Protein AF-A0A936SQK7-F1 (afdb_monomer_lite)

Foldseek 3Di:
DPDPPDDDDPLRVLQVVLVVQLPVSLVPLPPQDQALSSLLSVLSSCLLVLVLVSSLVSLVNSQVRLVVPDPVCSVVSNVSSVVSNVCSVDPVSSVVSVVVSVVVVVVVVVVVVVVPPDDDD

Sequence (121 aa):
MQSDNIPLSTFEKGRRLVDADPATYIAKVGAAPTDCEGLYLLGRAYLLSGDFMKGREALVQARTLIATADPVNRATVSTEIMLALAVTNDPEAQRNLKKEIETI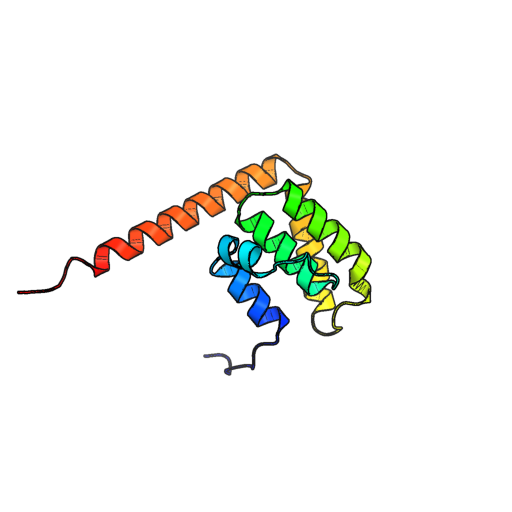KAANSTANTNVSSNRPK

Structure (mmCIF, N/CA/C/O backbone):
data_AF-A0A936SQK7-F1
#
_entry.id   AF-A0A936SQK7-F1
#
loop_
_atom_site.group_PDB
_atom_site.id
_atom_site.type_symbol
_atom_site.label_atom_id
_atom_site.label_alt_id
_atom_site.label_comp_id
_atom_site.label_asym_id
_atom_site.label_entity_id
_atom_site.label_seq_id
_atom_site.pdbx_PDB_ins_code
_atom_site.Cartn_x
_atom_site.Cartn_y
_atom_site.Cartn_z
_atom_site.occupancy
_atom_site.B_iso_or_equiv
_atom_site.auth_seq_id
_atom_site.auth_comp_id
_atom_site.auth_asym_id
_atom_site.auth_atom_id
_atom_site.pdbx_PDB_model_num
ATOM 1 N N . MET A 1 1 ? -2.209 -30.356 7.775 1.00 39.50 1 MET A N 1
ATOM 2 C CA . MET A 1 1 ? -0.948 -30.217 7.020 1.00 39.50 1 MET A CA 1
ATOM 3 C C . MET A 1 1 ? -0.337 -28.882 7.393 1.00 39.50 1 MET A C 1
ATOM 5 O O . MET A 1 1 ? -0.981 -27.867 7.170 1.00 39.50 1 MET A O 1
ATOM 9 N N . GLN A 1 2 ? 0.840 -28.878 8.015 1.00 49.62 2 GLN A N 1
ATOM 10 C CA . GLN A 1 2 ? 1.689 -27.687 7.994 1.00 49.62 2 GLN A CA 1
ATOM 11 C C . GLN A 1 2 ? 2.292 -27.630 6.593 1.00 49.62 2 GLN A C 1
ATOM 13 O O . GLN A 1 2 ? 2.822 -28.634 6.124 1.00 49.62 2 GLN A O 1
ATOM 18 N N . SER A 1 3 ? 2.135 -26.506 5.901 1.00 60.56 3 SER A N 1
ATOM 19 C CA . SER A 1 3 ? 2.897 -26.257 4.682 1.00 60.56 3 SER A CA 1
ATOM 20 C C . SER A 1 3 ? 4.384 -26.249 5.028 1.00 60.56 3 SER A C 1
ATOM 22 O O . SER A 1 3 ? 4.753 -25.742 6.092 1.00 60.56 3 SER A O 1
ATOM 24 N N . ASP A 1 4 ? 5.220 -26.775 4.135 1.00 57.41 4 ASP A N 1
ATOM 25 C CA . ASP A 1 4 ? 6.672 -26.705 4.280 1.00 57.41 4 ASP A CA 1
ATOM 26 C C . ASP A 1 4 ? 7.130 -25.261 4.527 1.00 57.41 4 ASP A C 1
ATOM 28 O O . ASP A 1 4 ? 6.480 -24.295 4.111 1.00 57.41 4 ASP A O 1
ATOM 32 N N . ASN A 1 5 ? 8.250 -25.103 5.234 1.00 61.47 5 ASN A N 1
ATOM 33 C CA . ASN A 1 5 ? 8.821 -23.795 5.537 1.00 61.47 5 ASN A CA 1
ATOM 34 C C . ASN A 1 5 ? 9.452 -23.203 4.263 1.00 61.47 5 ASN A C 1
ATOM 36 O O . ASN A 1 5 ? 10.661 -23.288 4.051 1.00 61.47 5 ASN A O 1
ATOM 40 N N . ILE A 1 6 ? 8.609 -22.673 3.374 1.00 62.28 6 ILE A N 1
ATOM 41 C CA . ILE A 1 6 ? 9.014 -22.086 2.096 1.00 62.28 6 ILE A CA 1
ATOM 42 C C . ILE A 1 6 ? 9.853 -20.829 2.384 1.00 62.28 6 ILE A C 1
ATOM 44 O O . ILE A 1 6 ? 9.388 -19.939 3.107 1.00 62.28 6 ILE A O 1
ATOM 48 N N . PRO A 1 7 ? 11.076 -20.714 1.829 1.00 67.06 7 PRO A N 1
ATOM 49 C CA . PRO A 1 7 ? 11.882 -19.508 1.961 1.00 67.06 7 PRO A CA 1
ATOM 50 C C . PRO A 1 7 ? 11.114 -18.269 1.485 1.00 67.06 7 PRO A C 1
ATOM 52 O O . PRO A 1 7 ? 10.623 -18.222 0.359 1.00 67.06 7 PRO A O 1
ATOM 55 N N . LEU A 1 8 ? 11.022 -17.246 2.339 1.00 75.81 8 LEU A N 1
ATOM 56 C CA . LEU A 1 8 ? 10.342 -16.000 1.985 1.00 75.81 8 LEU A CA 1
ATOM 57 C C . LEU A 1 8 ? 11.185 -15.188 0.998 1.00 75.81 8 LEU A C 1
ATOM 59 O O . LEU A 1 8 ? 12.349 -14.877 1.284 1.00 75.81 8 LEU A O 1
ATOM 63 N N . SER A 1 9 ? 10.571 -14.781 -0.114 1.00 85.81 9 SER A N 1
ATOM 64 C CA . SER A 1 9 ? 11.151 -13.797 -1.029 1.00 85.81 9 SER A CA 1
ATOM 65 C C . SER A 1 9 ? 11.340 -12.447 -0.323 1.00 85.81 9 SER A C 1
ATOM 67 O O . SER A 1 9 ? 10.717 -12.163 0.705 1.00 85.81 9 SER A O 1
ATOM 69 N N . THR A 1 10 ? 12.204 -11.585 -0.865 1.00 88.06 10 THR A N 1
ATOM 70 C CA . THR A 1 10 ? 12.388 -10.218 -0.344 1.00 88.06 10 THR A CA 1
ATOM 71 C C . THR A 1 10 ? 11.071 -9.443 -0.333 1.00 88.06 10 THR A C 1
ATOM 73 O O . THR A 1 10 ? 10.774 -8.756 0.644 1.00 88.06 10 THR A O 1
ATOM 76 N N . PHE A 1 11 ? 10.250 -9.624 -1.369 1.00 91.00 11 PHE A N 1
ATOM 77 C CA . PHE A 1 11 ? 8.916 -9.041 -1.463 1.00 91.00 11 PHE A CA 1
ATOM 78 C C . PHE A 1 11 ? 8.005 -9.483 -0.308 1.00 91.00 11 PHE A C 1
ATOM 80 O O . PHE A 1 11 ? 7.435 -8.641 0.385 1.00 91.00 11 PHE A O 1
ATOM 87 N N . GLU A 1 12 ? 7.929 -10.787 -0.030 1.00 92.12 12 GLU A N 1
ATOM 88 C CA . GLU A 1 12 ? 7.093 -11.317 1.055 1.00 92.12 12 GLU A CA 1
ATOM 89 C C . GLU A 1 12 ? 7.592 -10.900 2.443 1.00 92.12 12 GLU A C 1
ATOM 91 O O . GLU A 1 12 ? 6.797 -10.599 3.337 1.00 92.12 12 GLU A O 1
ATOM 96 N N . LYS A 1 13 ? 8.913 -10.799 2.632 1.00 92.44 13 LYS A N 1
ATOM 97 C CA . LYS A 1 13 ? 9.479 -10.196 3.849 1.00 92.44 13 LYS A CA 1
ATOM 98 C C . LYS A 1 13 ? 9.036 -8.739 3.987 1.00 92.44 13 LYS A C 1
ATOM 100 O O . LYS A 1 13 ? 8.612 -8.341 5.068 1.00 92.44 13 LYS A O 1
ATOM 105 N N . GLY A 1 14 ? 9.083 -7.971 2.899 1.00 93.19 14 GLY A N 1
ATOM 106 C CA . GLY A 1 14 ? 8.599 -6.593 2.848 1.00 93.19 14 GLY A CA 1
ATOM 107 C C . GLY A 1 14 ? 7.124 -6.472 3.233 1.00 93.19 14 GLY A C 1
ATOM 108 O O . GLY A 1 14 ? 6.794 -5.676 4.110 1.00 93.19 14 GLY A O 1
ATOM 109 N N . ARG A 1 15 ? 6.247 -7.315 2.667 1.00 94.81 15 ARG A N 1
ATOM 110 C CA . ARG A 1 15 ? 4.816 -7.353 3.025 1.00 94.81 15 ARG A CA 1
ATOM 111 C C . ARG A 1 15 ? 4.611 -7.572 4.520 1.00 94.81 15 ARG A C 1
ATOM 113 O O . ARG A 1 15 ? 3.876 -6.813 5.144 1.00 94.81 15 ARG A O 1
ATOM 120 N N . ARG A 1 16 ? 5.315 -8.545 5.108 1.00 93.94 16 ARG A N 1
ATOM 121 C CA . ARG A 1 16 ? 5.221 -8.839 6.547 1.00 93.94 16 ARG A CA 1
ATOM 122 C C . ARG A 1 16 ? 5.715 -7.695 7.426 1.00 93.94 16 ARG A C 1
ATOM 124 O O . ARG A 1 16 ? 5.143 -7.474 8.486 1.00 93.94 16 ARG A O 1
ATOM 131 N N . LEU A 1 17 ? 6.750 -6.965 7.005 1.00 94.56 17 LEU A N 1
ATOM 132 C CA . LEU A 1 17 ? 7.211 -5.774 7.726 1.00 94.56 17 LEU A CA 1
ATOM 133 C C . LEU A 1 17 ? 6.152 -4.666 7.704 1.00 94.56 17 LEU A C 1
ATOM 135 O O . LEU A 1 17 ? 5.893 -4.061 8.740 1.00 94.56 17 LEU A O 1
ATOM 139 N N . VAL A 1 18 ? 5.515 -4.446 6.549 1.00 96.12 18 VAL A N 1
ATOM 140 C CA . VAL A 1 18 ? 4.398 -3.501 6.408 1.00 96.12 18 VAL A CA 1
ATOM 141 C C . VAL A 1 18 ? 3.201 -3.919 7.267 1.00 96.12 18 VAL A C 1
ATOM 143 O O . VAL A 1 18 ? 2.600 -3.070 7.913 1.00 96.12 18 VAL A O 1
ATOM 146 N N . ASP A 1 19 ? 2.858 -5.209 7.285 1.00 93.19 19 ASP A N 1
ATOM 147 C CA . ASP A 1 19 ? 1.756 -5.746 8.096 1.00 93.19 19 ASP A CA 1
ATOM 148 C C . ASP A 1 19 ? 1.995 -5.622 9.596 1.00 93.19 19 ASP A C 1
ATOM 150 O O . ASP A 1 19 ? 1.074 -5.312 10.348 1.00 93.19 19 ASP A O 1
ATOM 154 N N . ALA A 1 20 ? 3.227 -5.888 10.029 1.00 93.31 20 ALA A N 1
ATOM 155 C CA . ALA A 1 20 ? 3.583 -5.859 11.437 1.00 93.31 20 ALA A CA 1
ATOM 156 C C . ALA A 1 20 ? 3.566 -4.433 11.997 1.00 93.31 20 ALA A C 1
ATOM 158 O O . ALA A 1 20 ? 3.032 -4.208 13.081 1.00 93.31 20 ALA A O 1
ATOM 159 N N . ASP A 1 21 ? 4.159 -3.481 11.272 1.00 94.12 21 ASP A N 1
ATOM 160 C CA . ASP A 1 21 ? 4.197 -2.081 11.685 1.00 94.12 21 ASP A CA 1
ATOM 161 C C . ASP A 1 21 ? 4.351 -1.147 10.469 1.00 94.12 21 ASP A C 1
ATOM 163 O O . ASP A 1 21 ? 5.473 -0.813 10.060 1.00 94.12 21 ASP A O 1
ATOM 167 N N . PRO A 1 22 ? 3.230 -0.690 9.883 1.00 95.25 22 PRO A N 1
ATOM 168 C CA . PRO A 1 22 ? 3.272 0.155 8.698 1.00 95.25 22 PRO A CA 1
ATOM 169 C C . PRO A 1 22 ? 3.891 1.530 8.987 1.00 95.25 22 PRO A C 1
ATOM 171 O O . PRO A 1 22 ? 4.556 2.089 8.116 1.00 95.25 22 PRO A O 1
ATOM 174 N N . ALA A 1 23 ? 3.739 2.063 10.205 1.00 94.12 23 ALA A N 1
ATOM 175 C CA . ALA A 1 23 ? 4.298 3.360 10.581 1.00 94.12 23 ALA A CA 1
ATOM 176 C C . ALA A 1 23 ? 5.829 3.293 10.674 1.00 94.12 23 ALA A C 1
ATOM 178 O O . ALA A 1 23 ? 6.530 4.139 10.112 1.00 94.12 23 ALA A O 1
ATOM 179 N N . THR A 1 24 ? 6.356 2.244 11.310 1.00 94.94 24 THR A N 1
ATOM 180 C CA . THR A 1 24 ? 7.801 1.996 11.348 1.00 94.94 24 THR A CA 1
ATOM 181 C C . THR A 1 24 ? 8.355 1.699 9.958 1.00 94.94 24 THR A C 1
ATOM 183 O O . THR A 1 24 ? 9.460 2.143 9.643 1.00 94.94 24 THR A O 1
ATOM 186 N N . TYR A 1 25 ? 7.614 0.986 9.103 1.00 95.81 25 TYR A N 1
ATOM 187 C CA . TYR A 1 25 ? 8.032 0.757 7.718 1.00 95.81 25 TYR A CA 1
ATOM 188 C C . TYR A 1 25 ? 8.196 2.077 6.952 1.00 95.81 25 TYR A C 1
ATOM 190 O O . TYR A 1 25 ? 9.255 2.310 6.368 1.00 95.81 25 TYR A O 1
ATOM 198 N N . ILE A 1 26 ? 7.201 2.973 7.023 1.00 95.44 26 ILE A N 1
ATOM 199 C CA . ILE A 1 26 ? 7.257 4.309 6.404 1.00 95.44 26 ILE A CA 1
ATOM 200 C C . ILE A 1 26 ? 8.476 5.091 6.909 1.00 95.44 26 ILE A C 1
ATOM 202 O O . ILE A 1 26 ? 9.204 5.675 6.110 1.00 95.44 26 ILE A O 1
ATOM 206 N N . ALA A 1 27 ? 8.732 5.076 8.220 1.00 93.69 27 ALA A N 1
ATOM 207 C CA . ALA A 1 27 ? 9.865 5.788 8.809 1.00 93.69 27 ALA A CA 1
ATOM 208 C C . ALA A 1 27 ? 11.232 5.228 8.366 1.00 93.69 27 ALA A C 1
ATOM 210 O O . ALA A 1 27 ? 12.202 5.978 8.272 1.00 93.69 27 ALA A O 1
ATOM 211 N N . LYS A 1 28 ? 11.321 3.918 8.098 1.00 91.94 28 LYS A N 1
ATOM 212 C CA . LYS A 1 28 ? 12.571 3.232 7.726 1.00 91.94 28 LYS A CA 1
ATOM 213 C C . LYS A 1 28 ? 12.879 3.245 6.237 1.00 91.94 28 LYS A C 1
ATOM 215 O O . LYS A 1 28 ? 14.049 3.142 5.884 1.00 91.94 28 LYS A O 1
ATOM 220 N N . VAL A 1 29 ? 11.8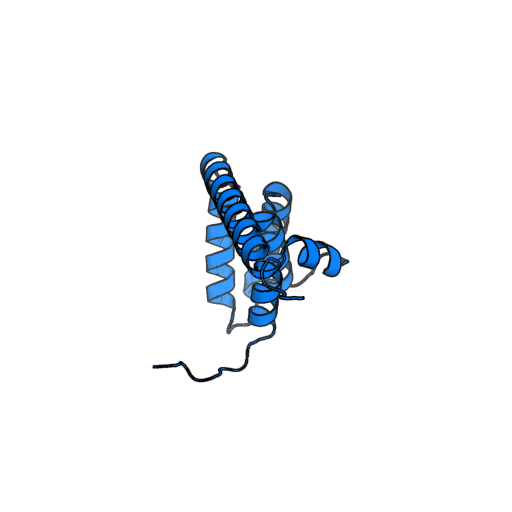62 3.343 5.382 1.00 87.38 29 VAL A N 1
ATOM 221 C CA . VAL A 1 29 ? 12.038 3.387 3.922 1.00 87.38 29 VAL A CA 1
ATOM 222 C C . VAL A 1 29 ? 12.974 4.528 3.502 1.00 87.38 29 VAL A C 1
ATOM 224 O O . VAL A 1 29 ? 13.745 4.366 2.561 1.00 87.38 29 VAL A O 1
ATOM 227 N N . GLY A 1 30 ? 12.989 5.641 4.244 1.00 80.38 30 GLY A N 1
ATOM 228 C CA . GLY A 1 30 ? 13.869 6.771 3.958 1.00 80.38 30 GLY A CA 1
ATOM 229 C C . GLY A 1 30 ? 13.433 7.497 2.686 1.00 80.38 30 GLY A C 1
ATOM 230 O O . GLY A 1 30 ? 12.329 8.039 2.637 1.00 80.38 30 GLY A O 1
ATOM 231 N N . ALA A 1 31 ? 14.297 7.528 1.665 1.00 82.00 31 ALA A N 1
ATOM 232 C CA . ALA A 1 31 ? 13.920 8.039 0.348 1.00 82.00 31 ALA A CA 1
ATOM 233 C C . ALA A 1 31 ? 12.847 7.138 -0.284 1.00 82.00 31 ALA A C 1
ATOM 235 O O . ALA A 1 31 ? 12.878 5.920 -0.116 1.00 82.00 31 ALA A O 1
ATOM 236 N N . ALA A 1 32 ? 11.901 7.737 -1.014 1.00 81.94 32 ALA A N 1
ATOM 237 C CA . ALA A 1 32 ? 10.840 6.975 -1.665 1.00 81.94 32 ALA A CA 1
ATOM 238 C C . ALA A 1 32 ? 11.447 5.893 -2.586 1.00 81.94 32 ALA A C 1
ATOM 240 O O . ALA A 1 32 ? 12.355 6.215 -3.361 1.00 81.94 32 ALA A O 1
ATOM 241 N N . PRO A 1 33 ? 10.972 4.633 -2.518 1.00 91.12 33 PRO A N 1
ATOM 242 C CA . PRO A 1 33 ? 11.435 3.579 -3.407 1.00 91.12 33 PRO A CA 1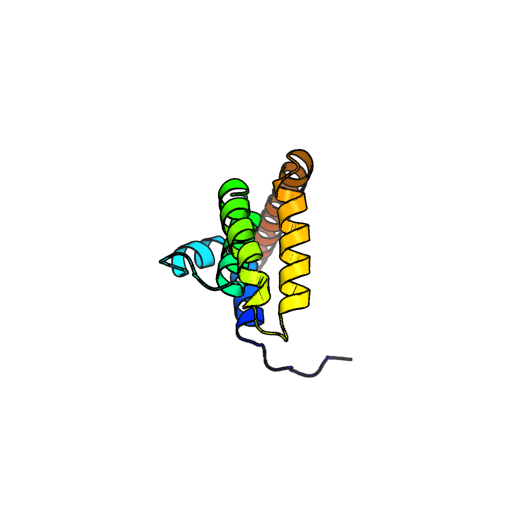
ATOM 243 C C . PRO A 1 33 ? 11.179 3.955 -4.864 1.00 91.12 33 PRO A C 1
ATOM 245 O O . PRO A 1 33 ? 10.238 4.686 -5.170 1.00 91.12 33 PRO A O 1
ATOM 248 N N . THR A 1 34 ? 12.011 3.444 -5.764 1.00 92.88 34 THR A N 1
ATOM 249 C CA . THR A 1 34 ? 11.917 3.734 -7.203 1.00 92.88 34 THR A CA 1
ATOM 250 C C . THR A 1 34 ? 11.523 2.514 -8.030 1.00 92.88 34 THR A C 1
ATOM 252 O O . THR A 1 34 ? 11.270 2.652 -9.224 1.00 92.88 34 THR A O 1
ATOM 255 N N . ASP A 1 35 ? 11.448 1.334 -7.414 1.00 95.44 35 ASP A N 1
ATOM 256 C CA . ASP A 1 35 ? 10.969 0.093 -8.017 1.00 95.44 35 ASP A CA 1
ATOM 257 C C . ASP A 1 35 ? 9.485 -0.178 -7.702 1.00 95.44 35 ASP A C 1
ATOM 259 O O . ASP A 1 35 ? 8.902 0.386 -6.770 1.00 95.44 35 ASP A O 1
ATOM 263 N N . CYS A 1 36 ? 8.858 -1.044 -8.507 1.00 97.19 36 CYS A N 1
ATOM 264 C CA . CYS A 1 36 ? 7.425 -1.333 -8.432 1.00 97.19 36 CYS A CA 1
ATOM 265 C C . CYS A 1 36 ? 7.021 -1.925 -7.074 1.00 97.19 36 CYS A C 1
ATOM 267 O O . CYS A 1 36 ? 6.086 -1.430 -6.439 1.00 97.19 36 CYS A O 1
ATOM 269 N N . GLU A 1 37 ? 7.722 -2.965 -6.617 1.00 96.81 37 GLU A N 1
ATOM 270 C CA . GLU A 1 37 ? 7.450 -3.631 -5.348 1.00 96.81 37 GLU A CA 1
ATOM 271 C C . GLU A 1 37 ? 7.616 -2.683 -4.160 1.00 96.81 37 GLU A C 1
ATOM 273 O O . GLU A 1 37 ? 6.744 -2.638 -3.291 1.00 96.81 37 GLU A O 1
ATOM 278 N N . GLY A 1 38 ? 8.694 -1.900 -4.129 1.00 96.62 38 GLY A N 1
ATOM 279 C CA . GLY A 1 38 ? 8.947 -0.911 -3.088 1.00 96.62 38 GLY A CA 1
ATOM 280 C C . GLY A 1 38 ? 7.855 0.157 -3.017 1.00 96.62 38 GLY A C 1
ATOM 281 O O . GLY A 1 38 ? 7.329 0.431 -1.935 1.00 96.62 38 GLY A O 1
ATOM 282 N N . LEU A 1 39 ? 7.451 0.721 -4.159 1.00 97.81 39 LEU A N 1
ATOM 283 C CA . LEU A 1 39 ? 6.361 1.703 -4.223 1.00 97.81 39 LEU A CA 1
ATOM 284 C C . LEU A 1 39 ? 5.018 1.100 -3.801 1.00 97.81 39 LEU A C 1
ATOM 286 O O . LEU A 1 39 ? 4.249 1.745 -3.087 1.00 97.81 39 LEU A O 1
ATOM 290 N N . TYR A 1 40 ? 4.746 -0.150 -4.183 1.00 98.12 40 TYR A N 1
ATOM 291 C CA . TYR A 1 40 ? 3.566 -0.873 -3.715 1.00 98.12 40 TYR A CA 1
ATOM 292 C C . TYR A 1 40 ? 3.584 -1.060 -2.191 1.00 98.12 40 TYR A C 1
ATOM 294 O O . TYR A 1 40 ? 2.584 -0.774 -1.529 1.00 98.12 40 TYR A O 1
ATOM 302 N N . LEU A 1 41 ? 4.708 -1.499 -1.616 1.00 97.94 41 LEU A N 1
ATOM 303 C CA . LEU A 1 41 ? 4.841 -1.700 -0.172 1.00 97.94 41 LEU A CA 1
ATOM 304 C C . LEU A 1 41 ? 4.682 -0.383 0.598 1.00 97.94 41 LEU A C 1
ATOM 306 O O . LEU A 1 41 ? 3.983 -0.355 1.612 1.00 97.94 41 LEU A O 1
ATOM 310 N N . LEU A 1 42 ? 5.249 0.714 0.088 1.00 97.88 42 LEU A N 1
ATOM 311 C CA . LEU A 1 42 ? 5.056 2.051 0.649 1.00 97.88 42 LEU A CA 1
ATOM 312 C C . LEU A 1 42 ? 3.583 2.484 0.577 1.00 97.88 42 LEU A C 1
ATOM 314 O O . LEU A 1 42 ? 3.020 2.933 1.577 1.00 97.88 42 LEU A O 1
ATOM 318 N N . GLY A 1 43 ? 2.932 2.299 -0.574 1.00 97.69 43 GLY A N 1
ATOM 319 C CA . GLY A 1 43 ? 1.513 2.609 -0.751 1.00 97.69 43 GLY A CA 1
ATOM 320 C C . GLY A 1 43 ? 0.613 1.821 0.200 1.00 97.69 43 GLY A C 1
ATOM 321 O O . GLY A 1 43 ? -0.275 2.385 0.842 1.00 97.69 43 GLY A O 1
ATOM 322 N N . ARG A 1 44 ? 0.894 0.528 0.372 1.00 97.69 44 ARG A N 1
ATOM 323 C CA . ARG A 1 44 ? 0.207 -0.337 1.334 1.00 97.69 44 ARG A CA 1
ATOM 324 C C . ARG A 1 44 ? 0.434 0.105 2.780 1.00 97.69 44 ARG A C 1
ATOM 326 O O . ARG A 1 44 ? -0.514 0.115 3.561 1.00 97.69 44 ARG A O 1
ATOM 333 N N . ALA A 1 45 ? 1.651 0.509 3.137 1.00 97.69 45 ALA A N 1
ATOM 334 C CA . ALA A 1 45 ? 1.941 1.019 4.473 1.00 97.69 45 ALA A CA 1
ATOM 335 C C . ALA A 1 45 ? 1.147 2.298 4.776 1.00 97.69 45 ALA A C 1
ATOM 337 O O . ALA A 1 45 ? 0.564 2.425 5.856 1.00 97.69 45 ALA A O 1
ATOM 338 N N . TYR A 1 46 ? 1.039 3.215 3.811 1.00 97.62 46 TYR A N 1
ATOM 339 C CA . TYR A 1 46 ? 0.189 4.396 3.952 1.00 97.62 46 TYR A CA 1
ATOM 340 C C . TYR A 1 46 ? -1.294 4.037 4.098 1.00 97.62 46 TYR A C 1
ATOM 342 O O . TYR A 1 46 ? -1.950 4.572 4.993 1.00 97.62 46 TYR A O 1
ATOM 350 N N . LEU A 1 47 ? -1.805 3.077 3.315 1.00 96.69 47 LEU A N 1
ATOM 351 C CA . LEU A 1 47 ? -3.181 2.580 3.451 1.00 96.69 47 LEU A CA 1
ATOM 352 C C . LEU A 1 47 ? -3.477 2.036 4.851 1.00 96.69 47 LEU A C 1
ATOM 354 O O . LEU A 1 47 ? -4.460 2.437 5.470 1.00 96.69 47 LEU A O 1
ATOM 358 N N . LEU A 1 48 ? -2.607 1.171 5.376 1.00 95.75 48 LEU A N 1
ATOM 359 C CA . LEU A 1 48 ? -2.757 0.584 6.715 1.00 95.75 48 LEU A CA 1
ATOM 360 C C . LEU A 1 48 ? -2.532 1.602 7.850 1.00 95.75 48 LEU A C 1
ATOM 362 O O . LEU A 1 48 ? -2.911 1.372 9.004 1.00 95.75 48 LEU A O 1
ATOM 366 N N . SER A 1 49 ? -1.937 2.749 7.527 1.00 94.19 49 SER A N 1
ATOM 367 C CA . SER A 1 49 ? -1.797 3.891 8.433 1.00 94.19 49 SER A CA 1
ATOM 368 C C . SER A 1 49 ? -2.960 4.886 8.323 1.00 94.19 49 SER A C 1
ATOM 370 O O . SER A 1 49 ? -3.062 5.7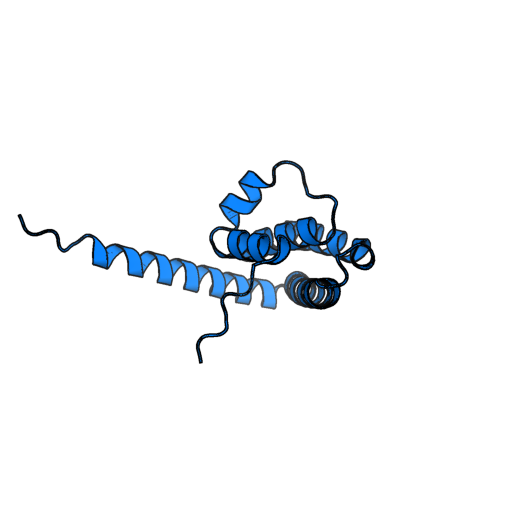84 9.154 1.00 94.19 49 SER A O 1
ATOM 372 N N . GLY A 1 50 ? -3.852 4.720 7.339 1.00 94.69 50 GLY A N 1
ATOM 373 C CA . GLY A 1 50 ? -4.981 5.615 7.072 1.00 94.69 50 GLY A CA 1
ATOM 374 C C . GLY A 1 50 ? -4.630 6.876 6.270 1.00 94.69 50 GLY A C 1
ATOM 375 O O . GLY A 1 50 ? -5.492 7.737 6.096 1.00 94.69 50 GLY A O 1
ATOM 376 N N . ASP A 1 51 ? -3.400 7.000 5.762 1.00 96.31 51 ASP A N 1
ATOM 377 C CA . ASP A 1 51 ? -2.985 8.092 4.869 1.00 96.31 51 ASP A CA 1
ATOM 378 C C . ASP A 1 51 ? -3.318 7.715 3.413 1.00 96.31 51 ASP A C 1
ATOM 380 O O . ASP A 1 51 ? -2.457 7.379 2.598 1.00 96.31 51 ASP A O 1
ATOM 384 N N . PHE A 1 52 ? -4.615 7.701 3.090 1.00 97.31 52 PHE A N 1
ATOM 385 C CA . PHE A 1 52 ? -5.115 7.241 1.787 1.00 97.31 52 PHE A CA 1
ATOM 386 C C . PHE A 1 52 ? -4.595 8.073 0.609 1.00 97.31 52 PHE A C 1
ATOM 388 O O . PHE A 1 52 ? -4.442 7.543 -0.491 1.00 97.31 52 PHE A O 1
ATOM 395 N N . MET A 1 53 ? -4.298 9.357 0.834 1.00 97.00 53 MET A N 1
ATOM 396 C CA . MET A 1 53 ? -3.788 10.260 -0.197 1.00 97.00 53 MET A CA 1
ATOM 397 C C . MET A 1 53 ? -2.373 9.862 -0.623 1.00 97.00 53 MET A C 1
ATOM 399 O O . MET A 1 53 ? -2.160 9.563 -1.798 1.00 97.00 53 MET A O 1
ATOM 403 N N . LYS A 1 54 ? -1.432 9.755 0.326 1.00 97.00 54 LYS A N 1
ATOM 404 C CA . LYS A 1 54 ? -0.068 9.297 0.011 1.00 97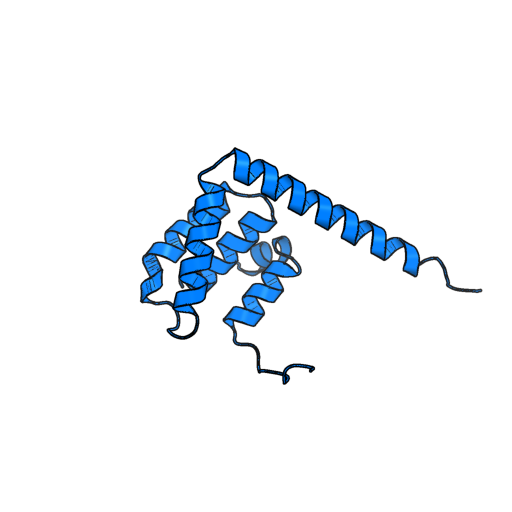.00 54 LYS A CA 1
ATOM 405 C C . LYS A 1 54 ? -0.041 7.847 -0.452 1.00 97.00 54 LYS A C 1
ATOM 407 O O . LYS A 1 54 ? 0.733 7.494 -1.340 1.00 97.00 54 LYS A O 1
ATOM 412 N N . GLY A 1 55 ? -0.926 7.013 0.100 1.00 97.69 55 GLY A N 1
ATOM 413 C CA . GLY A 1 55 ? -1.122 5.644 -0.369 1.00 97.69 55 GLY A CA 1
ATOM 414 C C . GLY A 1 55 ? -1.450 5.608 -1.857 1.00 97.69 55 GLY A C 1
ATOM 415 O O . GLY A 1 55 ? -0.771 4.928 -2.624 1.00 97.69 55 GLY A O 1
ATOM 416 N N . ARG A 1 56 ? -2.432 6.405 -2.291 1.00 98.31 56 ARG A N 1
ATOM 417 C CA . ARG A 1 56 ? -2.816 6.519 -3.702 1.00 98.31 56 ARG A CA 1
ATOM 418 C C . ARG A 1 56 ? -1.667 7.004 -4.580 1.00 98.31 56 ARG A C 1
ATOM 420 O O . ARG A 1 56 ? -1.458 6.434 -5.646 1.00 98.31 56 ARG A O 1
ATOM 427 N N . GLU A 1 57 ? -0.934 8.030 -4.157 1.00 97.81 57 GLU A N 1
ATOM 428 C CA . GLU A 1 57 ? 0.210 8.559 -4.912 1.00 97.81 57 GLU A CA 1
ATOM 429 C C . GLU A 1 57 ? 1.262 7.477 -5.183 1.00 97.81 57 GLU A C 1
ATOM 431 O O . GLU A 1 57 ? 1.641 7.263 -6.337 1.00 97.81 57 GLU A O 1
ATOM 436 N N . ALA A 1 58 ? 1.674 6.742 -4.147 1.00 97.94 58 ALA A N 1
ATOM 437 C CA . ALA A 1 58 ? 2.645 5.659 -4.277 1.00 97.94 58 ALA A CA 1
ATOM 438 C C . ALA A 1 58 ? 2.114 4.504 -5.145 1.00 97.94 58 ALA A C 1
ATOM 440 O O . ALA A 1 58 ? 2.833 3.992 -5.999 1.00 97.94 58 ALA A O 1
ATOM 441 N N . LEU A 1 59 ? 0.838 4.128 -4.998 1.00 98.44 59 LEU A N 1
ATOM 442 C CA . LEU A 1 59 ? 0.213 3.059 -5.790 1.00 98.44 59 LEU A CA 1
ATOM 443 C C . LEU A 1 59 ? 0.077 3.419 -7.273 1.00 98.44 59 LEU A C 1
ATOM 445 O O . LEU A 1 59 ? 0.241 2.556 -8.135 1.00 98.44 59 LEU A O 1
ATOM 449 N N . VAL A 1 60 ? -0.207 4.685 -7.591 1.00 98.44 60 VAL A N 1
ATOM 450 C CA . VAL A 1 60 ? -0.235 5.164 -8.979 1.00 98.44 60 VAL A CA 1
ATOM 451 C C . VAL A 1 60 ? 1.153 5.046 -9.605 1.00 98.44 60 VAL A C 1
ATOM 453 O O . VAL A 1 60 ? 1.251 4.558 -10.729 1.00 98.44 60 VAL A O 1
ATOM 456 N N . GLN A 1 61 ? 2.211 5.421 -8.881 1.00 97.94 61 GLN A N 1
ATOM 457 C CA . GLN A 1 61 ? 3.592 5.256 -9.347 1.00 97.94 61 GLN A CA 1
ATOM 458 C C . GLN A 1 61 ? 3.979 3.776 -9.473 1.00 97.94 61 GLN A C 1
ATOM 460 O O . GLN A 1 61 ? 4.538 3.369 -10.485 1.00 97.94 61 GLN A O 1
ATOM 465 N N . ALA A 1 62 ? 3.610 2.930 -8.509 1.00 98.12 62 ALA A N 1
ATOM 466 C CA . ALA A 1 62 ? 3.845 1.490 -8.603 1.00 98.12 62 ALA A CA 1
ATOM 467 C C . ALA A 1 62 ? 3.191 0.897 -9.864 1.00 98.12 62 ALA A C 1
ATOM 469 O O . ALA A 1 62 ? 3.803 0.099 -10.575 1.00 98.12 62 ALA A O 1
ATOM 470 N N . ARG A 1 63 ? 1.964 1.335 -10.191 1.00 98.31 63 ARG A N 1
ATOM 471 C CA . ARG A 1 63 ? 1.229 0.879 -11.378 1.00 98.31 63 ARG A CA 1
ATOM 472 C C . ARG A 1 63 ? 1.950 1.211 -12.683 1.00 98.31 63 ARG A C 1
ATOM 474 O O . ARG A 1 63 ? 1.894 0.402 -13.606 1.00 98.31 63 ARG A O 1
ATOM 481 N N . THR A 1 64 ? 2.605 2.370 -12.793 1.00 98.19 64 THR A N 1
ATOM 482 C CA . THR A 1 64 ? 3.338 2.731 -14.024 1.00 98.19 64 THR A CA 1
ATOM 483 C C . THR A 1 64 ? 4.575 1.861 -14.238 1.00 98.19 64 THR A C 1
ATOM 485 O O . THR A 1 64 ? 5.012 1.700 -15.374 1.00 98.19 64 THR A O 1
ATOM 488 N N . LEU A 1 65 ? 5.092 1.248 -13.171 1.00 98.00 65 LEU A N 1
ATOM 489 C CA . LEU A 1 65 ? 6.272 0.387 -13.185 1.00 98.00 65 LEU A CA 1
ATOM 490 C C . LEU A 1 65 ? 5.938 -1.111 -13.161 1.00 98.00 65 LEU A C 1
ATOM 492 O O . LEU A 1 65 ? 6.837 -1.937 -13.060 1.00 98.00 65 LEU A O 1
ATOM 496 N N . ILE A 1 66 ? 4.669 -1.510 -13.296 1.00 97.56 66 ILE A N 1
ATOM 497 C CA . ILE A 1 66 ? 4.275 -2.923 -13.145 1.00 97.56 66 ILE A CA 1
ATOM 498 C C . ILE A 1 66 ? 4.983 -3.877 -14.121 1.00 97.56 66 ILE A C 1
ATOM 500 O O . ILE A 1 66 ? 5.218 -5.043 -13.808 1.00 97.56 66 ILE A O 1
ATOM 504 N N . ALA A 1 67 ? 5.375 -3.381 -15.297 1.00 96.75 67 ALA A N 1
ATOM 505 C CA . ALA A 1 67 ? 6.137 -4.154 -16.274 1.00 96.75 67 ALA A CA 1
ATOM 506 C C . ALA A 1 67 ? 7.550 -4.522 -15.778 1.00 96.75 67 ALA A C 1
ATOM 508 O O . ALA A 1 67 ? 8.100 -5.528 -16.227 1.00 96.75 67 ALA A O 1
ATOM 509 N N . THR A 1 68 ? 8.119 -3.741 -14.852 1.00 96.50 68 THR A N 1
ATOM 510 C CA . THR A 1 68 ? 9.453 -3.966 -14.275 1.00 96.50 68 THR A CA 1
ATOM 511 C C . THR A 1 68 ? 9.423 -4.807 -13.002 1.00 96.50 68 THR A C 1
ATOM 513 O O . THR A 1 68 ? 10.490 -5.165 -12.515 1.00 96.50 68 THR A O 1
ATOM 516 N N . ALA A 1 69 ? 8.239 -5.117 -12.462 1.00 95.94 69 ALA A N 1
ATOM 517 C CA . ALA A 1 69 ? 8.112 -6.006 -11.312 1.00 95.94 69 ALA A CA 1
ATOM 518 C C . ALA A 1 69 ? 8.680 -7.393 -11.635 1.00 95.94 69 ALA A C 1
ATOM 520 O O . ALA A 1 69 ? 8.563 -7.874 -12.779 1.00 95.94 69 ALA A O 1
ATOM 521 N N . ASP A 1 70 ? 9.234 -8.047 -10.614 1.00 94.44 70 ASP A N 1
ATOM 522 C CA . ASP A 1 70 ? 9.710 -9.421 -10.699 1.00 94.44 70 ASP A CA 1
ATOM 523 C C . ASP A 1 70 ? 8.584 -10.300 -11.274 1.00 94.44 70 ASP A C 1
ATOM 525 O O . ASP A 1 70 ? 7.456 -10.272 -10.758 1.00 94.44 70 ASP A O 1
ATOM 529 N N . PRO A 1 71 ? 8.841 -11.067 -12.352 1.00 94.62 71 PRO A N 1
ATOM 530 C CA . PRO A 1 71 ? 7.845 -11.940 -12.958 1.00 94.62 71 PRO A CA 1
ATOM 531 C C . PRO A 1 71 ? 7.086 -12.819 -11.957 1.00 94.62 71 PRO A C 1
ATOM 533 O O . PRO A 1 71 ? 5.893 -13.046 -12.157 1.00 94.62 71 PRO A O 1
ATOM 536 N N . VAL A 1 72 ? 7.737 -13.274 -10.879 1.00 92.94 72 VAL A N 1
ATOM 537 C CA . VAL A 1 72 ? 7.097 -14.140 -9.872 1.00 92.94 72 VAL A CA 1
ATOM 538 C C . VAL A 1 72 ? 6.100 -13.387 -8.986 1.00 92.94 72 VAL A C 1
ATOM 540 O O . VAL A 1 72 ? 5.142 -13.985 -8.504 1.00 92.94 72 VAL A O 1
ATOM 543 N N . ASN A 1 73 ? 6.282 -12.074 -8.804 1.00 93.06 73 ASN A N 1
ATOM 544 C CA . ASN A 1 73 ? 5.423 -11.232 -7.966 1.00 93.06 73 ASN A CA 1
ATOM 545 C C . ASN A 1 73 ? 4.397 -10.440 -8.785 1.00 93.06 73 ASN A C 1
ATOM 547 O O . ASN A 1 73 ? 3.384 -10.001 -8.241 1.00 93.06 73 ASN A O 1
ATOM 551 N N . ARG A 1 74 ? 4.642 -10.239 -10.086 1.00 95.19 74 ARG A N 1
ATOM 552 C CA . ARG A 1 74 ? 3.913 -9.285 -10.937 1.00 95.19 74 ARG A CA 1
ATOM 553 C C . ARG A 1 74 ? 2.397 -9.441 -10.884 1.00 95.19 74 ARG A C 1
ATOM 555 O O . ARG A 1 74 ? 1.695 -8.442 -10.757 1.00 95.19 74 ARG A O 1
ATOM 562 N N . ALA A 1 75 ? 1.884 -10.667 -10.971 1.00 96.12 75 ALA A N 1
ATOM 563 C CA . ALA A 1 75 ? 0.441 -10.913 -10.931 1.00 96.12 75 ALA A CA 1
ATOM 564 C C . ALA A 1 75 ? -0.170 -10.501 -9.580 1.00 96.12 75 ALA A C 1
ATOM 566 O O . ALA A 1 75 ? -1.196 -9.814 -9.537 1.00 96.12 75 ALA A O 1
ATOM 567 N N . THR A 1 76 ? 0.501 -10.862 -8.484 1.00 95.00 76 THR A N 1
ATOM 568 C CA . THR A 1 76 ? 0.111 -10.496 -7.118 1.00 95.00 76 THR A CA 1
ATOM 569 C C . THR A 1 76 ? 0.149 -8.984 -6.934 1.00 95.00 76 THR A C 1
ATOM 571 O O . THR A 1 76 ? -0.863 -8.388 -6.578 1.00 95.00 76 THR A O 1
ATOM 574 N N . VAL A 1 77 ? 1.280 -8.345 -7.245 1.00 96.44 77 VAL A N 1
ATOM 575 C CA . VAL A 1 77 ? 1.465 -6.893 -7.102 1.00 96.44 77 VAL A CA 1
ATOM 576 C C . VAL A 1 77 ? 0.449 -6.128 -7.946 1.00 96.44 77 VAL A C 1
ATOM 578 O O . VAL A 1 77 ? -0.183 -5.203 -7.448 1.00 96.44 77 VAL A O 1
ATOM 581 N N . SER A 1 78 ? 0.218 -6.543 -9.195 1.00 98.00 78 SER A N 1
ATOM 582 C CA . SER A 1 78 ? -0.764 -5.907 -10.078 1.00 98.00 78 SER A CA 1
ATOM 583 C C . SER A 1 78 ? -2.173 -5.954 -9.488 1.00 98.00 78 SER A C 1
ATOM 585 O O . SER A 1 78 ? -2.869 -4.939 -9.465 1.00 98.00 78 SER A O 1
ATOM 587 N N . THR A 1 79 ? -2.594 -7.123 -9.003 1.00 98.31 79 THR A N 1
ATOM 588 C CA . THR A 1 79 ? -3.932 -7.312 -8.426 1.00 98.31 79 THR A CA 1
ATOM 589 C C . THR A 1 79 ? -4.104 -6.472 -7.164 1.00 98.31 79 THR A C 1
ATOM 591 O O . THR A 1 79 ? -5.092 -5.756 -7.017 1.00 98.31 79 THR A O 1
ATOM 594 N N . GLU A 1 80 ? -3.110 -6.502 -6.281 1.00 97.19 80 GLU A N 1
ATOM 595 C CA . GLU A 1 80 ? -3.129 -5.769 -5.016 1.00 97.19 80 GLU A CA 1
ATOM 596 C C . GLU A 1 80 ? -3.124 -4.253 -5.243 1.00 97.19 80 GLU A C 1
ATOM 598 O O . GLU A 1 80 ? -3.895 -3.540 -4.606 1.00 97.19 80 GLU A O 1
ATOM 603 N N . ILE A 1 81 ? -2.340 -3.746 -6.205 1.00 98.38 81 ILE A N 1
ATOM 604 C CA . ILE A 1 81 ? -2.381 -2.332 -6.608 1.00 98.38 81 ILE A CA 1
ATOM 605 C C . ILE A 1 81 ? -3.784 -1.949 -7.085 1.00 98.38 81 ILE A C 1
ATOM 607 O O . ILE A 1 81 ? -4.283 -0.887 -6.717 1.00 98.38 81 ILE A O 1
ATOM 611 N N . MET A 1 82 ? -4.441 -2.784 -7.895 1.00 98.19 82 MET A N 1
ATOM 612 C CA . MET A 1 82 ? -5.787 -2.485 -8.393 1.00 98.19 82 MET A CA 1
ATOM 613 C C . MET A 1 82 ? -6.827 -2.443 -7.270 1.00 98.19 82 MET A C 1
ATOM 615 O O . MET A 1 82 ? -7.622 -1.504 -7.223 1.00 98.19 82 MET A O 1
ATOM 619 N N . LEU A 1 83 ? -6.799 -3.411 -6.352 1.00 98.06 83 LEU A N 1
ATOM 620 C CA . LEU A 1 83 ? -7.684 -3.438 -5.183 1.00 98.06 83 LEU A CA 1
ATOM 621 C C . LEU A 1 83 ? -7.454 -2.219 -4.285 1.00 98.06 83 LEU A C 1
ATOM 623 O O . LEU A 1 83 ? -8.395 -1.521 -3.911 1.00 98.06 83 LEU A O 1
ATOM 627 N N . ALA A 1 84 ? -6.190 -1.923 -3.997 1.00 97.50 84 ALA A N 1
ATOM 628 C CA . ALA A 1 84 ? -5.782 -0.780 -3.203 1.00 97.50 84 ALA A CA 1
ATOM 629 C C . ALA A 1 84 ? -6.240 0.545 -3.840 1.00 97.50 84 ALA A C 1
ATOM 631 O O . ALA A 1 84 ? -6.816 1.398 -3.164 1.00 97.50 84 ALA A O 1
ATOM 632 N N . LEU A 1 85 ? -6.071 0.700 -5.157 1.00 98.25 85 LEU A N 1
ATOM 633 C CA . LEU A 1 85 ? -6.540 1.880 -5.880 1.00 98.25 85 LEU A CA 1
ATOM 634 C C . LEU A 1 85 ? -8.066 2.000 -5.878 1.00 98.25 85 LEU A C 1
ATOM 636 O O . LEU A 1 85 ? -8.566 3.115 -5.726 1.00 98.25 85 LEU A O 1
ATOM 640 N N . ALA A 1 86 ? -8.801 0.891 -6.005 1.00 97.75 86 ALA A N 1
ATOM 641 C CA . ALA A 1 86 ? -10.260 0.894 -5.909 1.00 97.75 86 ALA A CA 1
ATOM 642 C C . ALA A 1 86 ? -10.724 1.469 -4.561 1.00 97.75 86 ALA A C 1
ATOM 644 O O . ALA A 1 86 ? -11.567 2.361 -4.545 1.00 97.75 86 ALA A O 1
ATOM 645 N N . VAL A 1 87 ? -10.087 1.060 -3.457 1.00 97.12 87 VAL A N 1
ATOM 646 C CA . VAL A 1 87 ? -10.358 1.629 -2.128 1.00 97.12 87 VAL A CA 1
ATOM 647 C C . VAL A 1 87 ? -10.015 3.118 -2.077 1.00 97.12 87 VAL A C 1
ATOM 649 O O . VAL A 1 87 ? -10.815 3.917 -1.605 1.00 97.12 87 VAL A O 1
ATOM 652 N N . THR A 1 88 ? -8.851 3.535 -2.588 1.00 96.31 88 THR A N 1
ATOM 653 C CA . THR A 1 88 ? -8.465 4.960 -2.532 1.00 96.31 88 THR A CA 1
ATOM 654 C C . THR A 1 88 ? -9.337 5.880 -3.382 1.00 96.31 88 THR A C 1
ATOM 656 O O . THR A 1 88 ? -9.343 7.083 -3.141 1.00 96.31 88 THR A O 1
ATOM 659 N N . ASN A 1 89 ? -10.065 5.354 -4.367 1.00 94.88 89 ASN A N 1
ATOM 660 C CA . ASN A 1 89 ? -10.932 6.159 -5.224 1.00 94.88 89 ASN A CA 1
ATOM 661 C C . ASN A 1 89 ? -12.363 6.300 -4.676 1.00 94.88 89 ASN A C 1
ATOM 663 O O . ASN A 1 89 ? -13.119 7.105 -5.214 1.00 94.88 89 ASN A O 1
ATOM 667 N N . ASP A 1 90 ? -12.725 5.570 -3.617 1.00 97.06 90 ASP A N 1
ATOM 668 C CA . ASP A 1 90 ? -14.051 5.626 -2.997 1.00 97.06 90 ASP A CA 1
ATOM 669 C C . ASP A 1 90 ? -13.970 6.081 -1.522 1.00 97.06 90 ASP A C 1
ATOM 671 O O . ASP A 1 90 ? -13.465 5.347 -0.666 1.00 97.06 90 ASP A O 1
ATOM 675 N N . PRO A 1 91 ? -14.491 7.276 -1.179 1.00 95.69 91 PRO A N 1
ATOM 676 C CA . PRO A 1 91 ? -14.524 7.761 0.198 1.00 95.69 91 PRO A CA 1
ATOM 677 C C . PRO A 1 91 ? -15.255 6.836 1.178 1.00 95.69 91 PRO A C 1
ATOM 679 O O . PRO A 1 91 ? -14.936 6.845 2.368 1.00 95.69 91 PRO A O 1
ATOM 682 N N . GLU A 1 92 ? -16.253 6.071 0.730 1.00 97.75 92 GLU A N 1
ATOM 683 C CA . GLU A 1 92 ? -16.952 5.123 1.598 1.00 97.75 92 GLU A CA 1
ATOM 684 C C . GLU A 1 92 ? -16.077 3.912 1.922 1.00 97.75 92 GLU A C 1
ATOM 686 O O . GLU A 1 92 ? -15.889 3.600 3.101 1.00 97.75 92 GLU A O 1
ATOM 691 N N . ALA A 1 93 ? -15.448 3.308 0.911 1.00 97.56 93 ALA A N 1
ATOM 692 C CA . ALA A 1 93 ? -14.452 2.261 1.110 1.00 97.56 93 ALA A CA 1
ATOM 693 C C . ALA A 1 93 ? -13.307 2.708 2.039 1.00 97.56 93 ALA A C 1
ATOM 695 O O . ALA A 1 93 ? -12.913 1.949 2.927 1.00 97.56 93 ALA A O 1
ATOM 696 N N . GLN A 1 94 ? -12.813 3.946 1.905 1.00 97.44 94 GLN A N 1
ATOM 697 C CA . GLN A 1 94 ? -11.799 4.500 2.814 1.00 97.44 94 GLN A CA 1
ATOM 698 C C . GLN A 1 94 ? -12.284 4.557 4.267 1.00 97.44 94 GLN A C 1
ATOM 700 O O . GLN A 1 94 ? -11.561 4.148 5.177 1.00 97.44 94 GLN A O 1
ATOM 705 N N . ARG A 1 95 ? -13.510 5.051 4.505 1.00 97.12 95 ARG A N 1
ATOM 706 C CA . ARG A 1 95 ? -14.097 5.112 5.855 1.00 97.12 95 ARG A CA 1
ATOM 707 C C . ARG A 1 95 ? -14.246 3.720 6.459 1.00 97.12 95 ARG A C 1
ATOM 709 O O . ARG A 1 95 ? -13.874 3.525 7.615 1.00 97.12 95 ARG A O 1
ATOM 716 N N . ASN A 1 96 ? -14.748 2.768 5.676 1.00 96.81 96 ASN A N 1
ATOM 717 C CA . ASN A 1 96 ? -14.942 1.392 6.120 1.00 96.81 96 ASN A CA 1
ATOM 718 C C . ASN A 1 96 ? -13.602 0.736 6.467 1.00 96.81 96 ASN A C 1
ATOM 720 O O . ASN A 1 96 ? -13.439 0.235 7.576 1.00 96.81 96 ASN A O 1
ATOM 724 N N . LEU A 1 97 ? -12.604 0.835 5.583 1.00 95.88 97 LEU A N 1
ATOM 725 C CA . LEU A 1 97 ? -11.274 0.288 5.845 1.00 95.88 97 LEU A CA 1
ATOM 726 C C . LEU A 1 97 ? -10.617 0.936 7.071 1.00 95.88 97 LEU A C 1
ATOM 728 O O . LEU A 1 97 ? -10.043 0.234 7.901 1.00 95.88 97 LEU A O 1
ATOM 732 N N . LYS A 1 98 ? -10.722 2.261 7.226 1.00 96.00 98 LYS A N 1
ATOM 733 C CA . LYS A 1 98 ? -10.178 2.963 8.396 1.00 96.00 98 LYS A CA 1
ATOM 734 C C . LYS A 1 98 ? -10.792 2.451 9.699 1.00 96.00 98 LYS A C 1
ATOM 736 O O . LYS A 1 98 ? -10.056 2.162 10.640 1.00 96.00 98 LYS A O 1
ATOM 741 N N . LYS A 1 99 ? -12.118 2.299 9.735 1.00 96.44 99 LYS A N 1
ATOM 742 C CA . LYS A 1 99 ? -12.839 1.771 10.899 1.00 96.44 99 LYS A CA 1
ATOM 743 C C . LYS A 1 99 ? -12.373 0.357 11.258 1.00 96.44 99 LYS A C 1
ATOM 745 O O . LYS A 1 99 ? -12.154 0.068 12.434 1.00 96.44 99 LYS A O 1
ATOM 750 N N . GLU A 1 100 ? -12.185 -0.510 10.265 1.00 94.81 100 GLU A N 1
ATOM 751 C CA . GLU A 1 100 ? -11.667 -1.865 10.489 1.00 94.81 100 GLU A CA 1
ATOM 752 C C . GLU A 1 100 ? -10.223 -1.848 11.016 1.00 94.81 100 GLU A C 1
ATOM 754 O O . GLU A 1 100 ? -9.913 -2.526 11.995 1.00 94.81 100 GLU A O 1
ATOM 759 N N . ILE A 1 101 ? -9.344 -1.012 10.448 1.00 92.44 101 ILE A N 1
ATOM 760 C CA . ILE A 1 101 ? -7.961 -0.843 10.932 1.00 92.44 101 ILE A CA 1
ATOM 761 C C . ILE A 1 101 ? -7.945 -0.406 12.403 1.00 92.44 101 ILE A C 1
ATOM 763 O O . ILE A 1 101 ? -7.185 -0.952 13.206 1.00 92.44 101 ILE A O 1
ATOM 767 N N . GLU A 1 102 ? -8.766 0.578 12.769 1.00 92.31 102 GLU A N 1
ATOM 768 C CA . GLU A 1 102 ? -8.875 1.072 14.145 1.00 92.31 102 GLU A CA 1
ATOM 769 C C . GLU A 1 102 ? -9.411 -0.009 15.093 1.00 92.31 102 GLU A C 1
ATOM 771 O O . GLU A 1 102 ? -8.867 -0.197 16.184 1.00 92.31 102 GLU A O 1
ATOM 776 N N . THR A 1 103 ? -10.409 -0.778 14.649 1.00 93.31 103 THR A N 1
ATOM 777 C CA . THR A 1 103 ? -10.986 -1.899 15.406 1.00 93.31 103 THR A CA 1
ATOM 778 C C . THR A 1 103 ? -9.937 -2.977 15.691 1.00 93.31 103 THR A C 1
ATOM 780 O O . THR A 1 103 ? -9.784 -3.412 16.834 1.00 93.31 103 THR A O 1
ATOM 783 N N . ILE A 1 104 ? -9.147 -3.359 14.684 1.00 87.69 104 ILE A N 1
ATOM 784 C CA . ILE A 1 104 ? -8.069 -4.349 14.828 1.00 87.69 104 ILE A CA 1
ATOM 785 C C . ILE A 1 104 ? -6.964 -3.832 15.764 1.00 87.69 104 ILE A C 1
ATOM 787 O O . ILE A 1 104 ? -6.501 -4.561 16.645 1.00 87.69 104 ILE A O 1
ATOM 791 N N . LYS A 1 105 ? -6.553 -2.563 15.629 1.00 84.56 105 LYS A N 1
ATOM 792 C CA . LYS A 1 105 ? -5.540 -1.949 16.510 1.00 84.56 105 LYS A CA 1
ATOM 793 C C . LYS A 1 105 ? -5.989 -1.919 17.974 1.00 84.56 105 LYS A C 1
ATOM 795 O O . LYS A 1 105 ? -5.186 -2.197 18.870 1.00 84.56 105 LYS A O 1
ATOM 800 N N . ALA A 1 106 ? -7.264 -1.624 18.224 1.00 86.12 106 ALA A N 1
ATOM 801 C CA . ALA A 1 106 ? -7.838 -1.654 19.565 1.00 86.12 106 ALA A CA 1
ATOM 802 C C . ALA A 1 106 ? -7.871 -3.083 20.143 1.00 86.12 106 ALA A C 1
ATOM 804 O O . ALA A 1 106 ? -7.468 -3.296 21.291 1.00 86.12 106 ALA A O 1
ATOM 805 N N . ALA A 1 107 ? -8.257 -4.081 19.340 1.00 83.94 107 ALA A N 1
ATOM 806 C CA . ALA A 1 107 ? -8.260 -5.484 19.757 1.00 83.94 107 ALA A CA 1
ATOM 807 C C . ALA A 1 107 ? -6.856 -5.973 20.165 1.00 83.94 107 ALA A C 1
ATOM 809 O O . ALA A 1 107 ? -6.685 -6.555 21.239 1.00 83.94 107 ALA A O 1
ATOM 810 N N . ASN A 1 108 ? -5.830 -5.651 19.371 1.00 76.25 108 ASN A N 1
ATOM 811 C CA . ASN A 1 108 ? -4.445 -6.051 19.644 1.00 76.25 108 ASN A CA 1
ATOM 812 C C . ASN A 1 108 ? -3.859 -5.387 20.901 1.00 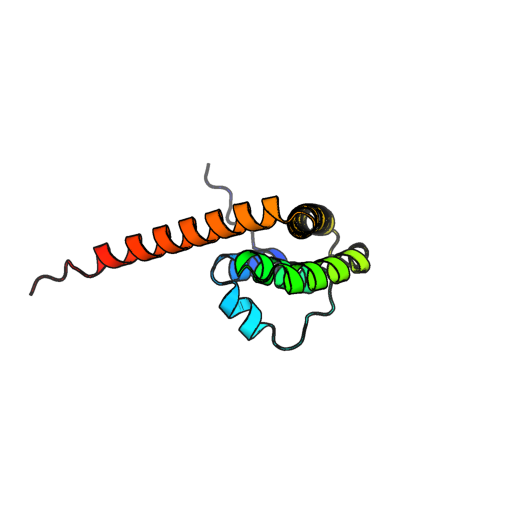76.25 108 ASN A C 1
ATOM 814 O O . ASN A 1 108 ? -3.060 -5.994 21.613 1.00 76.25 108 ASN A O 1
ATOM 818 N N . SER A 1 109 ? -4.288 -4.164 21.215 1.00 68.12 109 SER A N 1
ATOM 819 C CA . SER A 1 109 ? -3.844 -3.441 22.415 1.00 68.12 109 SER A CA 1
ATOM 820 C C . SER A 1 109 ? -4.410 -4.052 23.705 1.00 68.12 109 SER A C 1
ATOM 822 O O . SER A 1 109 ? -3.753 -4.035 24.744 1.00 68.12 109 SER A O 1
ATOM 824 N N . THR A 1 110 ? -5.603 -4.649 23.633 1.00 60.62 110 THR A N 1
ATOM 825 C CA . THR A 1 110 ? -6.301 -5.254 24.783 1.00 60.62 110 THR A CA 1
ATOM 826 C C . THR A 1 110 ? -5.769 -6.655 25.126 1.00 60.62 110 THR A C 1
ATOM 828 O O . THR A 1 110 ? -5.861 -7.097 26.267 1.00 60.62 110 THR A O 1
ATOM 831 N N . ALA A 1 111 ? -5.160 -7.358 24.165 1.00 57.00 111 ALA A N 1
ATOM 832 C CA . ALA A 1 111 ? -4.545 -8.668 24.398 1.00 57.00 111 ALA A CA 1
ATOM 833 C C . ALA A 1 111 ? -3.253 -8.590 25.243 1.00 57.00 111 ALA A C 1
ATOM 835 O O . ALA A 1 111 ? -2.933 -9.527 25.975 1.00 57.00 111 ALA A O 1
ATOM 836 N N . ASN A 1 112 ? -2.528 -7.466 25.189 1.00 52.41 112 ASN A N 1
ATOM 837 C CA . ASN A 1 112 ? -1.221 -7.315 25.840 1.00 52.41 112 ASN A CA 1
ATOM 838 C C . ASN A 1 112 ? -1.288 -6.954 27.338 1.00 52.41 112 ASN A C 1
ATOM 840 O O . ASN A 1 112 ? -0.298 -7.114 28.050 1.00 52.41 112 ASN A O 1
ATOM 844 N N . THR A 1 113 ? -2.433 -6.500 27.857 1.00 52.31 113 THR A N 1
ATOM 845 C CA . THR A 1 113 ? -2.591 -6.142 29.281 1.00 52.31 113 THR A CA 1
ATOM 846 C C . THR A 1 113 ? -2.815 -7.350 30.196 1.00 52.31 113 THR A C 1
ATOM 848 O O . THR A 1 113 ? -2.487 -7.279 31.379 1.00 52.31 113 THR A O 1
ATOM 851 N N . ASN A 1 114 ? -3.277 -8.488 29.668 1.00 55.16 114 ASN A N 1
ATOM 852 C CA . ASN A 1 114 ? -3.569 -9.687 30.468 1.00 55.16 114 ASN A CA 1
ATOM 853 C C . ASN A 1 114 ? -2.346 -10.573 30.777 1.00 55.16 114 ASN A C 1
ATOM 855 O O . ASN A 1 114 ? -2.463 -11.515 31.556 1.00 55.16 114 ASN A O 1
ATOM 859 N N . VAL A 1 115 ? -1.169 -10.287 30.206 1.00 54.19 115 VAL A N 1
ATOM 860 C CA . VAL A 1 115 ? 0.061 -11.071 30.455 1.00 54.19 115 VAL A CA 1
ATOM 861 C C . VAL A 1 115 ? 0.921 -10.455 31.573 1.00 54.19 115 VAL A C 1
ATOM 863 O O . VAL A 1 115 ? 1.735 -11.143 32.184 1.00 54.19 115 VAL A O 1
ATOM 866 N N . SER A 1 116 ? 0.718 -9.175 31.913 1.00 48.94 116 SER A N 1
ATOM 867 C CA . SER A 1 116 ? 1.556 -8.461 32.893 1.00 48.94 116 SER A CA 1
ATOM 868 C C . SER A 1 116 ? 1.085 -8.578 34.352 1.00 48.94 116 SER A C 1
ATOM 870 O O . SER A 1 116 ? 1.781 -8.096 35.245 1.00 48.94 116 SER A O 1
ATOM 872 N N . SER A 1 117 ? -0.070 -9.190 34.628 1.00 52.38 117 SER A N 1
ATOM 873 C CA . SER A 1 117 ? -0.667 -9.232 35.973 1.00 52.38 117 SER A CA 1
ATOM 874 C C . SER A 1 117 ? -0.352 -10.494 36.786 1.00 52.38 117 SER A C 1
ATOM 876 O O . SER A 1 117 ? -0.741 -10.562 37.947 1.00 52.38 117 SER A O 1
ATOM 878 N N . ASN A 1 118 ? 0.401 -11.460 36.244 1.00 50.47 118 ASN A N 1
ATOM 879 C CA . ASN A 1 118 ? 0.693 -12.722 36.933 1.00 50.47 118 ASN A CA 1
ATOM 880 C C . ASN A 1 118 ? 2.198 -12.934 37.175 1.00 50.47 118 ASN A C 1
ATOM 882 O O . ASN A 1 118 ? 2.814 -13.857 36.646 1.00 50.47 118 ASN A O 1
ATOM 886 N N . ARG A 1 119 ? 2.807 -12.074 38.002 1.00 46.16 119 ARG A N 1
ATOM 887 C CA . ARG A 1 119 ? 4.116 -12.353 38.614 1.00 46.16 119 ARG A CA 1
ATOM 888 C C . ARG A 1 119 ? 3.917 -12.519 40.128 1.00 46.16 119 ARG A C 1
ATOM 890 O O . ARG A 1 119 ? 3.738 -11.506 40.805 1.00 46.16 119 ARG A O 1
ATOM 897 N N . PRO A 1 120 ? 3.869 -13.753 40.666 1.00 51.41 120 PRO A N 1
ATOM 898 C CA . PRO A 1 120 ? 3.801 -13.945 42.109 1.00 51.41 120 PRO A CA 1
ATOM 899 C C . PRO A 1 120 ? 5.114 -13.470 42.752 1.00 51.41 120 PRO A C 1
ATOM 901 O O . PRO A 1 120 ? 6.186 -13.627 42.163 1.00 51.41 120 PRO A O 1
ATOM 904 N N . LYS A 1 121 ? 4.981 -12.816 43.911 1.00 47.50 121 LYS A N 1
ATOM 905 C CA . LYS A 1 121 ? 6.083 -12.374 44.776 1.00 47.50 121 LYS A CA 1
ATOM 906 C C . LYS A 1 121 ? 6.810 -13.557 45.400 1.00 47.50 121 LYS A C 1
ATOM 908 O O . LYS A 1 121 ? 6.122 -14.560 45.690 1.00 47.50 121 LYS A O 1
#

Radius of gyration: 16.92 Å; chains: 1; bounding box: 31×40×61 Å

pLDDT: mean 87.94, std 15.65, range [39.5, 98.44]

Secondary structure (DSSP, 8-state):
-PPP-PPPPHHHHHHHHHHH-HHHHHHHH-SPP-SHHHHHHHHHHHHHHT-HHHHHHHHHHHHHTGGGS-TTTHHHHHHHHHHHHHHHH-HHHHHHHHHHHHHHHHHHHHHSTTSTT----